Protein AF-A0A920W101-F1 (afdb_monomer_lite)

Radius of gyration: 18.31 Å; chains: 1; bounding box: 50×40×40 Å

pLDDT: mean 86.14, std 14.05, range [38.5, 98.25]

Structure (mmCIF, N/CA/C/O backbone):
data_AF-A0A920W101-F1
#
_entry.id   AF-A0A920W101-F1
#
loop_
_atom_site.group_PDB
_atom_site.id
_atom_site.type_symbol
_atom_site.label_atom_id
_atom_site.label_alt_id
_atom_site.label_comp_id
_atom_site.label_asym_id
_atom_site.label_entity_id
_atom_site.label_seq_id
_atom_site.pdbx_PDB_ins_code
_atom_site.Cartn_x
_atom_site.Cartn_y
_atom_site.Cartn_z
_atom_site.occupancy
_atom_site.B_iso_or_equiv
_atom_site.auth_seq_id
_atom_site.auth_comp_id
_atom_site.auth_asym_id
_atom_site.auth_atom_id
_atom_site.pdbx_PDB_model_num
ATOM 1 N N . MET A 1 1 ? 13.831 -12.850 -4.601 1.00 59.19 1 MET A N 1
ATOM 2 C CA . MET A 1 1 ? 14.157 -12.669 -3.168 1.00 59.19 1 MET A CA 1
ATOM 3 C C . MET A 1 1 ? 13.345 -11.534 -2.542 1.00 59.19 1 MET A C 1
ATOM 5 O O . MET A 1 1 ? 12.603 -11.814 -1.616 1.00 59.19 1 MET A O 1
ATOM 9 N N . VAL A 1 2 ? 13.391 -10.303 -3.077 1.00 63.56 2 VAL A N 1
ATOM 10 C CA . VAL A 1 2 ? 12.672 -9.132 -2.513 1.00 63.56 2 VAL A CA 1
ATOM 11 C C . VAL A 1 2 ? 11.150 -9.328 -2.404 1.00 63.56 2 VAL A C 1
ATOM 13 O O . VAL A 1 2 ? 10.581 -9.025 -1.362 1.00 63.56 2 VAL A O 1
ATOM 16 N N . GLU A 1 3 ? 10.495 -9.911 -3.418 1.00 68.25 3 GLU A N 1
ATOM 17 C CA . GLU A 1 3 ? 9.048 -10.215 -3.374 1.00 68.25 3 GLU A CA 1
ATOM 18 C C . GLU A 1 3 ? 8.681 -11.154 -2.212 1.00 68.25 3 GLU A C 1
ATOM 20 O O . GLU A 1 3 ? 7.729 -10.885 -1.485 1.00 68.25 3 GLU A O 1
ATOM 25 N N . MET A 1 4 ? 9.477 -12.205 -1.980 1.00 69.94 4 MET A N 1
ATOM 26 C CA . MET A 1 4 ? 9.243 -13.160 -0.888 1.00 69.94 4 MET A CA 1
ATOM 27 C C . MET A 1 4 ? 9.451 -12.528 0.495 1.00 69.94 4 MET A C 1
ATOM 29 O O . MET A 1 4 ? 8.748 -12.874 1.438 1.00 69.94 4 MET A O 1
ATOM 33 N N . VAL A 1 5 ? 10.378 -11.575 0.626 1.00 76.75 5 VAL A N 1
ATOM 34 C CA . VAL A 1 5 ? 10.612 -10.872 1.897 1.00 76.75 5 VAL A CA 1
ATOM 35 C C . VAL A 1 5 ? 9.489 -9.874 2.182 1.00 76.75 5 VAL A C 1
ATOM 37 O O . VAL A 1 5 ? 8.912 -9.909 3.267 1.00 76.75 5 VAL A O 1
ATOM 40 N N . LEU A 1 6 ? 9.145 -9.020 1.211 1.00 71.56 6 LEU A N 1
ATOM 41 C CA . LEU A 1 6 ? 8.137 -7.973 1.394 1.00 71.56 6 LEU A CA 1
ATOM 42 C C . LEU A 1 6 ? 6.719 -8.543 1.481 1.00 71.56 6 LEU A C 1
ATOM 44 O O . LEU A 1 6 ? 6.007 -8.238 2.430 1.00 71.56 6 LEU A O 1
ATOM 48 N N . GLY A 1 7 ? 6.312 -9.370 0.515 1.00 68.81 7 GLY A N 1
ATOM 49 C CA . GLY A 1 7 ? 4.962 -9.942 0.463 1.00 68.81 7 GLY A CA 1
ATOM 50 C C . GLY A 1 7 ? 4.772 -11.172 1.352 1.00 68.81 7 GLY A C 1
ATOM 51 O O . GLY A 1 7 ? 3.662 -11.428 1.810 1.00 68.81 7 GLY A O 1
ATOM 52 N N . GLY A 1 8 ? 5.842 -11.929 1.607 1.00 76.81 8 GLY A N 1
ATOM 53 C CA . GLY A 1 8 ? 5.777 -13.181 2.364 1.00 76.81 8 GLY A CA 1
ATOM 54 C C . GLY A 1 8 ? 6.082 -13.021 3.850 1.00 76.81 8 GLY A C 1
ATOM 55 O O . GLY A 1 8 ? 5.290 -13.454 4.675 1.00 76.81 8 GLY A O 1
ATOM 56 N N . LYS A 1 9 ? 7.212 -12.405 4.212 1.00 85.75 9 LYS A N 1
ATOM 57 C CA . LYS A 1 9 ? 7.632 -12.313 5.619 1.00 85.75 9 LYS A CA 1
ATOM 58 C C . LYS A 1 9 ? 7.090 -11.059 6.303 1.00 85.75 9 LYS A C 1
ATOM 60 O O . LYS A 1 9 ? 6.236 -11.158 7.176 1.00 85.75 9 LYS A O 1
ATOM 65 N N . ILE A 1 10 ? 7.528 -9.880 5.861 1.00 89.81 10 ILE A N 1
ATOM 66 C CA . ILE A 1 10 ? 7.238 -8.605 6.540 1.00 89.81 10 ILE A CA 1
ATOM 67 C C . ILE A 1 10 ? 5.736 -8.302 6.528 1.00 89.81 10 ILE A C 1
ATOM 69 O O . ILE A 1 10 ? 5.160 -7.975 7.563 1.00 89.81 10 ILE A O 1
ATOM 73 N N . ASN A 1 11 ? 5.074 -8.459 5.376 1.00 93.25 11 ASN A N 1
ATOM 74 C CA . ASN A 1 11 ? 3.629 -8.252 5.276 1.00 93.25 11 ASN A CA 1
ATOM 75 C C . ASN A 1 11 ? 2.848 -9.150 6.247 1.00 93.25 11 ASN A C 1
ATOM 77 O O . ASN A 1 11 ? 1.915 -8.683 6.896 1.00 93.25 11 ASN A O 1
ATOM 81 N N . LYS A 1 12 ? 3.247 -10.418 6.387 1.00 93.19 12 LYS A N 1
ATOM 82 C CA . LYS A 1 12 ? 2.553 -11.371 7.258 1.00 93.19 12 LYS A CA 1
ATOM 83 C C . LYS A 1 12 ? 2.865 -11.151 8.735 1.00 93.19 12 LYS A C 1
ATOM 85 O O . LYS A 1 12 ? 1.961 -11.305 9.548 1.00 93.19 12 LYS A O 1
ATOM 90 N N . GLU A 1 13 ? 4.075 -10.720 9.082 1.00 95.38 13 GLU A N 1
ATOM 91 C CA . GLU A 1 13 ? 4.417 -10.307 10.449 1.00 95.38 13 GLU A CA 1
ATOM 92 C C . GLU A 1 13 ? 3.553 -9.121 10.906 1.00 95.38 13 GLU A C 1
ATOM 94 O O . GLU A 1 13 ? 2.938 -9.188 11.970 1.00 95.38 13 GLU A O 1
ATOM 99 N N . ILE A 1 14 ? 3.418 -8.077 10.078 1.00 95.25 14 ILE A N 1
ATOM 100 C CA . ILE A 1 14 ? 2.570 -6.912 10.389 1.00 95.25 14 ILE A CA 1
ATOM 101 C C . ILE A 1 14 ? 1.102 -7.327 10.546 1.00 95.25 14 ILE A C 1
ATOM 103 O O . ILE A 1 14 ? 0.457 -6.960 11.526 1.00 95.25 14 ILE A O 1
ATOM 107 N N . VAL A 1 15 ? 0.576 -8.126 9.613 1.00 97.19 15 VAL A N 1
ATOM 108 C CA . VAL A 1 15 ? -0.804 -8.638 9.680 1.00 97.19 15 VAL A CA 1
ATOM 109 C C . VAL A 1 15 ? -1.026 -9.458 10.950 1.00 97.19 15 VAL A C 1
ATOM 111 O O . VAL A 1 15 ? -2.018 -9.261 11.647 1.00 97.19 15 VAL A O 1
ATOM 114 N N . SER A 1 16 ? -0.081 -10.337 11.292 1.00 97.19 16 SER A N 1
ATOM 115 C CA . SER A 1 16 ? -0.155 -11.138 12.512 1.00 97.19 16 SER A CA 1
ATOM 116 C C . SER A 1 16 ? -0.162 -10.271 13.770 1.00 97.19 16 SER A C 1
ATOM 118 O O . SER A 1 16 ? -0.876 -10.602 14.715 1.00 97.19 16 SER A O 1
ATOM 120 N N . LEU A 1 17 ? 0.612 -9.181 13.805 1.00 97.75 17 LEU A N 1
ATOM 121 C CA . LEU A 1 17 ? 0.617 -8.247 14.931 1.00 97.75 17 LEU A CA 1
ATOM 122 C C . LEU A 1 17 ? -0.729 -7.533 15.069 1.00 97.75 17 LEU A C 1
ATOM 124 O O . LEU A 1 17 ? -1.279 -7.508 16.166 1.00 97.75 17 LEU A O 1
ATOM 128 N N . ILE A 1 18 ? -1.296 -7.021 13.972 1.00 97.31 18 ILE A N 1
ATOM 129 C CA . ILE A 1 18 ? -2.617 -6.371 13.997 1.00 97.31 18 ILE A CA 1
ATOM 130 C C . ILE A 1 18 ? -3.681 -7.342 14.529 1.00 97.31 18 ILE A C 1
ATOM 132 O O . ILE A 1 18 ? -4.437 -6.995 15.437 1.00 97.31 18 ILE A O 1
ATOM 136 N N . ASN A 1 19 ? -3.684 -8.579 14.029 1.00 97.56 19 ASN A N 1
ATOM 137 C CA . ASN A 1 19 ? -4.657 -9.596 14.432 1.00 97.56 19 ASN A CA 1
ATOM 138 C C . ASN A 1 19 ? -4.493 -10.008 15.897 1.00 97.56 19 ASN A C 1
ATOM 140 O O . ASN A 1 19 ? -5.477 -10.176 16.613 1.00 97.56 19 ASN A O 1
ATOM 144 N N . ARG A 1 20 ? -3.250 -10.104 16.385 1.00 97.94 20 ARG A N 1
ATOM 145 C CA . ARG A 1 20 ? -2.963 -10.389 17.799 1.00 97.94 20 ARG A CA 1
ATOM 146 C C . ARG A 1 20 ? -3.523 -9.318 18.741 1.00 97.94 20 ARG A C 1
ATOM 148 O O . ARG A 1 20 ? -3.838 -9.629 19.885 1.00 97.94 20 ARG A O 1
ATOM 155 N N . HIS A 1 21 ? -3.655 -8.081 18.269 1.00 97.56 21 HIS A N 1
ATOM 156 C CA . HIS A 1 21 ? -4.227 -6.967 19.025 1.00 97.56 21 HIS A CA 1
ATOM 157 C C . HIS A 1 21 ? -5.727 -6.745 18.746 1.00 97.56 21 HIS A C 1
ATOM 159 O O . HIS A 1 21 ? -6.256 -5.690 19.084 1.00 97.56 21 HIS A O 1
ATOM 165 N N . GLY A 1 22 ? -6.421 -7.735 18.170 1.00 96.31 22 GLY A N 1
ATOM 166 C CA . GLY A 1 22 ? -7.876 -7.717 17.978 1.00 96.31 22 GLY A CA 1
ATOM 167 C C . GLY A 1 22 ? -8.352 -7.059 16.682 1.00 96.31 22 GLY A C 1
ATOM 168 O O . GLY A 1 22 ? -9.555 -6.903 16.495 1.00 96.31 22 GLY A O 1
ATOM 169 N N . GLY A 1 23 ? -7.439 -6.674 15.786 1.00 96.44 23 GLY A N 1
ATOM 170 C CA . GLY A 1 23 ? -7.801 -6.226 14.443 1.00 96.44 23 GLY A CA 1
ATOM 171 C C . GLY A 1 23 ? -8.166 -7.388 13.514 1.00 96.44 23 GLY A C 1
ATOM 172 O O . GLY A 1 23 ? -7.861 -8.546 13.791 1.00 96.44 23 GLY A O 1
ATOM 173 N N . ASN A 1 24 ? -8.785 -7.064 12.379 1.00 96.75 24 ASN A N 1
ATOM 174 C CA . ASN A 1 24 ? -9.120 -8.029 11.333 1.00 96.75 24 ASN A CA 1
ATOM 175 C C . ASN A 1 24 ? -8.337 -7.720 10.049 1.00 96.75 24 ASN A C 1
ATOM 177 O O . ASN A 1 24 ? -8.868 -7.183 9.084 1.00 96.75 24 ASN A O 1
ATOM 181 N N . ALA A 1 25 ? -7.031 -7.967 10.051 1.00 97.75 25 ALA A N 1
ATOM 182 C CA . ALA A 1 25 ? -6.137 -7.641 8.948 1.00 97.75 25 ALA A CA 1
ATOM 183 C C . ALA A 1 25 ? -5.941 -8.790 7.954 1.00 97.75 25 ALA A C 1
ATOM 185 O O . ALA A 1 25 ? -5.791 -9.958 8.323 1.00 97.75 25 ALA A O 1
ATOM 186 N N . VAL A 1 26 ? -5.834 -8.420 6.675 1.00 97.19 26 VAL A N 1
ATOM 187 C CA . VAL A 1 26 ? -5.507 -9.325 5.566 1.00 97.19 26 VAL A CA 1
ATOM 188 C C . VAL A 1 26 ? -4.308 -8.782 4.804 1.00 97.19 26 VAL A C 1
ATOM 190 O O . VAL A 1 26 ? -4.273 -7.622 4.403 1.00 97.19 26 VAL A O 1
ATOM 193 N N . GLY A 1 27 ? -3.316 -9.644 4.587 1.00 96.25 27 GLY A N 1
ATOM 194 C CA . GLY A 1 27 ? -2.107 -9.302 3.845 1.00 96.25 27 GLY A CA 1
ATOM 195 C C . GLY A 1 27 ? -2.231 -9.594 2.357 1.00 96.25 27 GLY A C 1
ATOM 196 O O . GLY A 1 27 ? -2.327 -10.768 1.993 1.00 96.25 27 GLY A O 1
ATOM 197 N N . ILE A 1 28 ? -2.158 -8.557 1.527 1.00 96.44 28 ILE A N 1
ATOM 198 C CA . ILE A 1 28 ? -2.168 -8.627 0.062 1.00 96.44 28 ILE A CA 1
ATOM 199 C C . ILE A 1 28 ? -0.948 -7.920 -0.541 1.00 96.44 28 ILE A C 1
ATOM 201 O O . ILE A 1 28 ? -0.216 -7.176 0.112 1.00 96.44 28 ILE A O 1
ATOM 205 N N . THR A 1 29 ? -0.737 -8.135 -1.827 1.00 95.69 29 THR A N 1
ATOM 206 C CA . THR A 1 29 ? 0.215 -7.421 -2.675 1.00 95.69 29 THR A CA 1
ATOM 207 C C . THR A 1 29 ? -0.547 -6.616 -3.725 1.00 95.69 29 THR A C 1
ATOM 209 O O . THR A 1 29 ? -1.735 -6.833 -3.957 1.00 95.69 29 THR A O 1
ATOM 212 N N . GLY A 1 30 ? 0.128 -5.719 -4.440 1.00 94.81 30 GLY A N 1
ATOM 213 C CA . GLY A 1 30 ? -0.497 -5.046 -5.580 1.00 94.81 30 GLY A CA 1
ATOM 214 C C . GLY A 1 30 ? -0.791 -5.959 -6.780 1.00 94.81 30 GLY A C 1
ATOM 215 O O . GLY A 1 30 ? -1.438 -5.515 -7.722 1.00 94.81 30 GLY A O 1
ATOM 216 N N . LYS A 1 31 ? -0.364 -7.229 -6.779 1.00 94.19 31 LYS A N 1
ATOM 217 C CA . LYS A 1 31 ? -0.753 -8.200 -7.818 1.00 94.19 31 LYS A CA 1
ATOM 218 C C . LYS A 1 31 ? -2.157 -8.762 -7.588 1.00 94.19 31 LYS A C 1
ATOM 220 O O . LYS A 1 31 ? -2.812 -9.163 -8.548 1.00 94.19 31 LYS A O 1
ATOM 225 N N . ASP A 1 32 ? -2.612 -8.793 -6.340 1.00 95.19 32 ASP A N 1
ATOM 226 C CA . ASP A 1 32 ? -3.884 -9.403 -5.967 1.00 95.19 32 ASP A CA 1
ATOM 227 C C . ASP A 1 32 ? -5.052 -8.548 -6.476 1.00 95.19 32 ASP A C 1
ATOM 229 O O . ASP A 1 32 ? -5.115 -7.341 -6.238 1.00 95.19 32 ASP A O 1
ATOM 233 N N . GLY A 1 33 ? -5.952 -9.159 -7.253 1.00 94.81 33 GLY A N 1
ATOM 234 C CA . GLY A 1 33 ? -7.066 -8.453 -7.898 1.00 94.81 33 GLY A CA 1
ATOM 235 C C . GLY A 1 33 ? -6.647 -7.378 -8.913 1.00 94.81 33 GLY A C 1
ATOM 236 O O . GLY A 1 33 ? -7.434 -6.471 -9.191 1.00 94.81 33 GLY A O 1
ATOM 237 N N . ASP A 1 34 ? -5.416 -7.450 -9.437 1.00 96.06 34 ASP A N 1
ATOM 238 C CA . ASP A 1 34 ? -4.807 -6.419 -10.290 1.00 96.06 34 ASP A CA 1
ATOM 239 C C . ASP A 1 34 ? -4.833 -5.018 -9.641 1.00 96.06 34 ASP A C 1
ATOM 241 O O . ASP A 1 34 ? -5.017 -4.002 -10.320 1.00 96.06 34 ASP A O 1
ATOM 245 N N . LEU A 1 35 ? -4.655 -4.963 -8.312 1.00 98.00 35 LEU A N 1
ATOM 246 C CA . LEU A 1 35 ? -4.683 -3.729 -7.523 1.00 98.00 35 LEU A CA 1
ATOM 247 C C . LEU A 1 35 ? -3.701 -2.674 -8.051 1.00 98.00 35 LEU A C 1
ATOM 249 O O . LEU A 1 35 ? -4.051 -1.498 -8.119 1.00 98.00 35 LEU A O 1
ATOM 253 N N . ILE A 1 36 ? -2.491 -3.074 -8.448 1.00 98.00 36 ILE A N 1
ATOM 254 C CA . ILE A 1 36 ? -1.435 -2.197 -8.961 1.00 98.00 36 ILE A CA 1
ATOM 255 C C . ILE A 1 36 ? -0.869 -2.776 -10.257 1.00 98.00 36 ILE A C 1
ATOM 257 O O . ILE A 1 36 ? -0.102 -3.739 -10.250 1.00 98.00 36 ILE A O 1
ATOM 261 N N . MET A 1 37 ? -1.159 -2.112 -11.373 1.00 97.62 37 MET A N 1
ATOM 262 C CA . MET A 1 37 ? -0.509 -2.378 -12.655 1.00 97.62 37 MET A CA 1
ATOM 263 C C . MET A 1 37 ? 0.701 -1.466 -12.809 1.00 97.62 37 MET A C 1
ATOM 265 O O . MET A 1 37 ? 0.611 -0.252 -12.596 1.00 97.62 37 MET A O 1
ATOM 269 N N . ALA A 1 38 ? 1.825 -2.013 -13.250 1.00 95.94 38 ALA A N 1
ATOM 270 C CA . ALA A 1 38 ? 3.074 -1.284 -13.394 1.00 95.94 38 ALA A CA 1
ATOM 271 C C . ALA A 1 38 ? 3.781 -1.602 -14.713 1.00 95.94 38 ALA A C 1
ATOM 273 O O . ALA A 1 38 ? 3.555 -2.627 -15.353 1.00 95.94 38 ALA A O 1
ATOM 274 N N . LYS A 1 39 ? 4.675 -0.705 -15.115 1.00 93.50 39 LYS A N 1
ATOM 275 C CA . LYS A 1 39 ? 5.604 -0.911 -16.228 1.00 93.50 39 LYS A CA 1
ATOM 276 C C . LYS A 1 39 ? 7.023 -0.693 -15.736 1.00 93.50 39 LYS A C 1
ATOM 278 O O . LYS A 1 39 ? 7.239 0.063 -14.791 1.00 93.50 39 LYS A O 1
ATOM 283 N N . ARG A 1 40 ? 8.004 -1.305 -16.396 1.00 88.06 40 ARG A N 1
ATOM 284 C CA . ARG A 1 40 ? 9.395 -0.909 -16.169 1.00 88.06 40 ARG A CA 1
ATOM 285 C C . ARG A 1 40 ? 9.587 0.527 -16.670 1.00 88.06 40 ARG A C 1
ATOM 287 O O . ARG A 1 40 ? 9.081 0.846 -17.754 1.00 88.06 40 ARG A O 1
ATOM 294 N N . PRO A 1 41 ? 10.289 1.391 -15.922 1.00 77.38 41 PRO A N 1
ATOM 295 C CA . PRO A 1 41 ? 10.632 2.714 -16.414 1.00 77.38 41 PRO A CA 1
ATOM 296 C C . PRO A 1 41 ? 11.447 2.578 -17.704 1.00 77.38 41 PRO A C 1
ATOM 298 O O . PRO A 1 41 ? 12.221 1.630 -17.880 1.00 77.38 41 PRO A O 1
ATOM 301 N N . LYS A 1 42 ? 11.266 3.519 -18.637 1.00 69.31 42 LYS A N 1
ATOM 302 C CA . LYS A 1 42 ? 12.130 3.584 -19.821 1.00 69.31 42 LYS A CA 1
ATOM 303 C C . LYS A 1 42 ? 13.568 3.760 -19.331 1.00 69.31 42 LYS A C 1
ATOM 305 O O . LYS A 1 42 ? 13.799 4.587 -18.453 1.00 69.31 42 LYS A O 1
ATOM 310 N N . LYS A 1 43 ? 14.512 2.993 -19.892 1.00 63.62 43 LYS A N 1
ATOM 311 C CA . LYS A 1 43 ? 15.947 3.115 -19.593 1.00 63.62 43 LYS A CA 1
ATOM 312 C C . LYS A 1 43 ? 16.346 4.589 -19.679 1.00 63.62 43 LYS A C 1
ATOM 314 O O . LYS A 1 43 ? 16.335 5.171 -20.764 1.00 63.62 43 LYS A O 1
ATOM 319 N N . GLY A 1 44 ? 16.629 5.196 -18.531 1.00 56.81 44 GLY A N 1
ATOM 320 C CA . GLY A 1 44 ? 17.136 6.557 -18.476 1.00 56.81 44 GLY A CA 1
ATOM 321 C C . GLY A 1 44 ? 18.569 6.566 -18.990 1.00 56.81 44 GLY A C 1
ATOM 322 O O . GLY A 1 44 ? 19.352 5.685 -18.639 1.00 56.81 44 GLY A O 1
ATOM 323 N N . LYS A 1 45 ? 18.913 7.553 -19.817 1.00 53.81 45 LYS A N 1
ATOM 324 C CA . LYS A 1 45 ? 20.311 7.922 -20.043 1.00 53.81 45 LYS A CA 1
ATOM 325 C C . LYS A 1 45 ? 20.662 8.923 -18.950 1.00 53.81 45 LYS A C 1
ATOM 327 O O . LYS A 1 45 ? 20.138 10.034 -18.971 1.00 53.81 45 LYS A O 1
ATOM 332 N N . LYS A 1 46 ? 21.492 8.539 -17.986 1.00 54.47 46 LYS A N 1
ATOM 333 C CA . LYS A 1 46 ? 22.137 9.508 -17.088 1.00 54.47 46 LYS A CA 1
ATOM 334 C C . LYS A 1 46 ? 23.564 9.693 -17.584 1.00 54.47 46 LYS A C 1
ATOM 336 O O . LYS A 1 46 ? 24.213 8.716 -17.951 1.00 54.47 46 LYS A O 1
ATOM 341 N N . GLN A 1 47 ? 24.026 10.939 -17.655 1.00 51.12 47 GLN A N 1
ATOM 342 C CA . GLN A 1 47 ? 25.450 11.197 -17.839 1.00 51.12 47 GLN A CA 1
ATOM 343 C C . GLN A 1 47 ? 26.163 10.702 -16.587 1.00 51.12 47 GLN A C 1
ATOM 345 O O . GLN A 1 47 ? 25.827 11.117 -15.476 1.00 51.12 47 GLN A O 1
ATOM 350 N N . SER A 1 48 ? 27.094 9.775 -16.775 1.00 54.28 48 SER A N 1
ATOM 351 C CA . SER A 1 48 ? 28.024 9.398 -15.721 1.00 54.28 48 SER A CA 1
ATOM 352 C C . SER A 1 48 ? 28.836 10.633 -15.336 1.00 54.28 48 SER A C 1
ATOM 354 O O . SER A 1 48 ? 29.411 11.287 -16.208 1.00 54.28 48 SER A O 1
ATOM 356 N N . ALA A 1 49 ? 28.856 10.960 -14.043 1.00 59.91 49 ALA A N 1
ATOM 357 C CA . ALA A 1 49 ? 29.626 12.087 -13.516 1.00 59.91 49 ALA A CA 1
ATOM 358 C C . ALA A 1 49 ? 31.141 11.902 -13.727 1.00 59.91 49 ALA A C 1
ATOM 360 O O . ALA A 1 49 ? 31.883 12.878 -13.719 1.00 59.91 49 ALA A O 1
ATOM 361 N N . GLU A 1 50 ? 31.583 10.661 -13.948 1.00 61.53 50 GLU A N 1
ATOM 362 C CA . GLU A 1 50 ? 32.987 10.304 -14.148 1.00 61.53 50 GLU A CA 1
ATOM 363 C C . GLU A 1 50 ? 33.385 10.288 -15.627 1.00 61.53 50 GLU A C 1
ATOM 365 O O . GLU A 1 50 ? 34.502 10.667 -15.969 1.00 61.53 50 GLU A O 1
ATOM 370 N N . THR A 1 51 ? 32.487 9.866 -16.527 1.00 66.62 51 THR A N 1
ATOM 371 C CA . THR A 1 51 ? 32.845 9.631 -17.939 1.00 66.62 51 THR A CA 1
ATOM 372 C C . THR A 1 51 ? 32.175 10.584 -18.928 1.00 66.62 51 THR A C 1
ATOM 374 O O . THR A 1 51 ? 32.493 10.539 -20.118 1.00 66.62 51 THR A O 1
ATOM 377 N N . ASN A 1 52 ? 31.242 11.439 -18.479 1.00 64.12 52 ASN A N 1
ATOM 378 C CA . ASN A 1 52 ? 30.408 12.312 -19.321 1.00 64.12 52 ASN A CA 1
ATOM 379 C C . ASN A 1 52 ? 29.684 11.578 -20.472 1.00 64.12 52 ASN A C 1
ATOM 381 O O . ASN A 1 52 ? 29.194 12.197 -21.421 1.00 64.12 52 ASN A O 1
ATOM 385 N N . ARG A 1 53 ? 29.576 10.245 -20.395 1.00 60.75 53 ARG A N 1
ATOM 386 C CA . ARG A 1 53 ? 28.8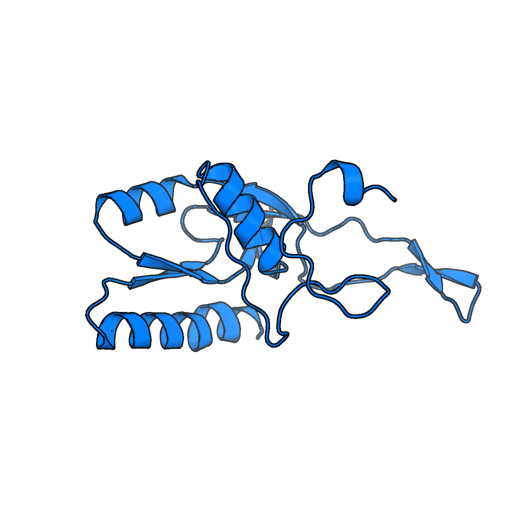88 9.407 -21.380 1.00 60.75 53 ARG A CA 1
ATOM 387 C C . ARG A 1 53 ? 27.509 8.994 -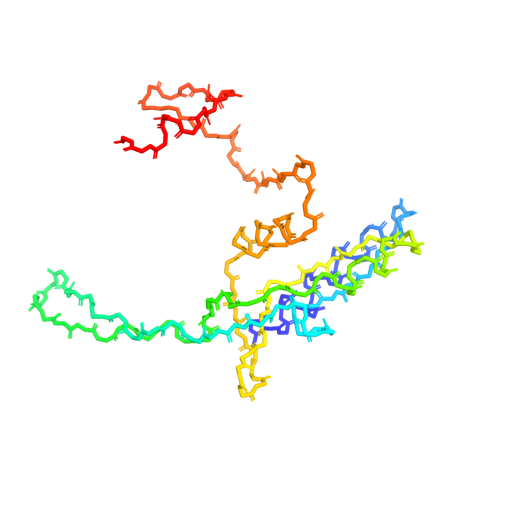20.866 1.00 60.75 53 ARG A C 1
ATOM 389 O O . ARG A 1 53 ? 27.321 8.841 -19.658 1.00 60.75 53 ARG A O 1
ATOM 396 N N . PRO A 1 54 ? 26.522 8.829 -21.766 1.00 58.34 54 PRO A N 1
ATOM 397 C CA . PRO A 1 54 ? 25.219 8.307 -21.392 1.00 58.34 54 PRO A CA 1
ATOM 398 C C . PRO A 1 54 ? 25.351 6.833 -20.999 1.00 58.34 54 PRO A C 1
ATOM 400 O O . PRO A 1 54 ? 25.537 5.973 -21.859 1.00 58.34 54 PRO A O 1
ATOM 403 N N . GLU A 1 55 ? 25.216 6.545 -19.709 1.00 60.50 55 GLU A N 1
ATOM 404 C CA . GLU A 1 55 ? 25.119 5.180 -19.202 1.00 60.50 55 GLU A CA 1
ATOM 405 C C . GLU A 1 55 ? 23.651 4.758 -19.103 1.00 60.50 55 GLU A C 1
ATOM 407 O O . GLU A 1 55 ? 22.765 5.534 -18.721 1.00 60.50 55 GLU A O 1
ATOM 412 N N . ILE A 1 56 ? 23.387 3.510 -19.495 1.00 63.34 56 ILE A N 1
ATOM 413 C CA . ILE A 1 56 ? 22.084 2.876 -19.315 1.00 63.34 56 ILE A CA 1
ATOM 414 C C . ILE A 1 56 ? 21.996 2.443 -17.856 1.00 63.34 56 ILE A C 1
ATOM 416 O O . ILE A 1 56 ? 22.655 1.488 -17.457 1.00 63.34 56 ILE A O 1
ATOM 420 N N . ILE A 1 57 ? 21.144 3.106 -17.078 1.00 61.03 57 ILE A N 1
ATOM 421 C CA . ILE A 1 57 ? 20.843 2.657 -15.717 1.00 61.03 57 ILE A CA 1
ATOM 422 C C . ILE A 1 57 ? 19.778 1.563 -15.799 1.00 61.03 57 ILE A C 1
ATOM 424 O O . ILE A 1 57 ? 18.620 1.834 -16.133 1.00 61.03 57 ILE A O 1
ATOM 428 N N . ASP A 1 58 ? 20.170 0.325 -15.498 1.00 62.53 58 ASP A N 1
ATOM 429 C CA . ASP A 1 58 ? 19.232 -0.768 -15.252 1.00 62.53 58 ASP A CA 1
ATOM 430 C C . ASP A 1 58 ? 18.883 -0.807 -13.761 1.00 62.53 58 ASP A C 1
ATOM 432 O O . ASP A 1 58 ? 19.693 -1.183 -12.919 1.00 62.53 58 ASP A O 1
ATOM 436 N N . LEU A 1 59 ? 17.663 -0.386 -13.430 1.00 63.69 59 LEU A N 1
ATOM 437 C CA . LEU A 1 59 ? 17.148 -0.404 -12.059 1.00 63.69 59 LEU A CA 1
ATOM 438 C C . LEU A 1 59 ? 16.641 -1.798 -11.640 1.00 63.69 59 LEU A C 1
ATOM 440 O O . LEU A 1 59 ? 16.087 -1.951 -10.554 1.00 63.69 59 LEU A O 1
ATOM 444 N N . GLY A 1 60 ? 16.782 -2.822 -12.488 1.00 73.50 60 GLY A N 1
ATOM 445 C CA . GLY A 1 60 ? 16.315 -4.175 -12.207 1.00 73.50 60 GLY A CA 1
ATOM 446 C C . GLY A 1 60 ? 14.785 -4.289 -12.228 1.00 73.50 60 GLY A C 1
ATOM 447 O O . GLY A 1 60 ? 14.111 -3.784 -13.128 1.00 73.50 60 GLY A O 1
ATOM 448 N N . LEU A 1 61 ? 14.210 -4.993 -11.246 1.00 77.12 61 LEU A N 1
ATOM 449 C CA . LEU A 1 61 ? 12.759 -5.214 -11.114 1.00 77.12 61 LEU A CA 1
ATOM 450 C C . LEU A 1 61 ? 12.045 -4.039 -10.429 1.00 77.12 61 LEU A C 1
ATOM 452 O O . LEU A 1 61 ? 11.236 -4.253 -9.531 1.00 77.12 61 LEU A O 1
ATOM 456 N N . VAL A 1 62 ? 12.339 -2.805 -10.836 1.00 84.94 62 VAL A N 1
ATOM 457 C CA . VAL A 1 62 ? 11.657 -1.599 -10.342 1.00 84.94 62 VAL A CA 1
ATOM 458 C C . VAL A 1 62 ? 10.574 -1.171 -11.332 1.00 84.94 62 VAL A C 1
ATOM 460 O O . VAL A 1 62 ? 10.790 -1.179 -12.545 1.00 84.94 62 VAL A O 1
ATOM 463 N N . GLY A 1 63 ? 9.392 -0.830 -10.819 1.00 88.81 63 GLY A N 1
ATOM 464 C CA . GLY A 1 63 ? 8.223 -0.459 -11.613 1.00 88.81 63 GLY A CA 1
ATOM 465 C C . GLY A 1 63 ? 7.727 0.962 -11.366 1.00 88.81 63 GLY A C 1
ATOM 466 O O . GLY A 1 63 ? 7.865 1.517 -10.280 1.00 88.81 63 GLY A O 1
ATOM 467 N N . GLU A 1 64 ? 7.086 1.523 -12.386 1.00 92.75 64 GLU A N 1
ATOM 468 C CA . GLU A 1 64 ? 6.284 2.743 -12.322 1.00 92.75 64 GLU A CA 1
ATOM 469 C C . GLU A 1 64 ? 4.800 2.361 -12.404 1.00 92.75 64 GLU A C 1
ATOM 471 O O . GLU A 1 64 ? 4.397 1.618 -13.307 1.00 92.75 64 GLU A O 1
ATOM 476 N N . ILE A 1 65 ? 3.984 2.860 -11.471 1.00 95.31 65 ILE A N 1
ATOM 477 C CA . ILE A 1 65 ? 2.541 2.588 -11.435 1.00 95.31 65 ILE A CA 1
ATOM 478 C C . ILE A 1 65 ? 1.881 3.188 -12.678 1.00 95.31 65 ILE A C 1
ATOM 480 O O . ILE A 1 65 ? 1.979 4.384 -12.938 1.00 95.31 65 ILE A O 1
ATOM 484 N N . THR A 1 66 ? 1.155 2.354 -13.414 1.00 95.88 66 THR A N 1
ATOM 485 C CA . THR A 1 66 ? 0.359 2.757 -14.583 1.00 95.88 66 THR A CA 1
ATOM 486 C C . THR A 1 66 ? -1.124 2.872 -14.260 1.00 95.88 66 THR A C 1
ATOM 488 O O . THR A 1 66 ? -1.796 3.754 -14.787 1.00 95.88 66 THR A O 1
ATOM 491 N N . LYS A 1 67 ? -1.638 2.007 -13.378 1.00 97.25 67 LYS A N 1
ATOM 492 C CA . LYS A 1 67 ? -3.043 1.988 -12.969 1.00 97.25 67 LYS A CA 1
ATOM 493 C C . LYS A 1 67 ? -3.172 1.412 -11.562 1.00 97.25 67 LYS A C 1
ATOM 495 O O . LYS A 1 67 ? -2.439 0.490 -11.210 1.00 97.25 67 LYS A O 1
ATOM 500 N N . VAL A 1 68 ? -4.127 1.941 -10.798 1.00 98.25 68 VAL A N 1
ATOM 501 C CA . VAL A 1 68 ? -4.576 1.372 -9.521 1.00 98.25 68 VAL A CA 1
ATOM 502 C C . VAL A 1 68 ? -6.049 0.993 -9.639 1.00 98.25 68 VAL A C 1
ATOM 504 O O . VAL A 1 68 ? -6.848 1.792 -10.127 1.00 98.25 68 VAL A O 1
ATOM 507 N N . ASN A 1 69 ? -6.396 -0.223 -9.221 1.00 97.88 69 ASN A N 1
ATOM 508 C CA . ASN A 1 69 ? -7.765 -0.728 -9.161 1.00 97.88 69 ASN A CA 1
ATOM 509 C C . ASN A 1 69 ? -8.171 -0.956 -7.693 1.00 97.88 69 ASN A C 1
ATOM 511 O O . ASN A 1 69 ? -7.826 -1.993 -7.128 1.00 97.88 69 ASN A O 1
ATOM 515 N N . PRO A 1 70 ? -8.908 -0.028 -7.060 1.00 97.38 70 PRO A N 1
ATOM 516 C CA . PRO A 1 70 ? -9.203 -0.107 -5.632 1.00 97.38 70 PRO A CA 1
ATOM 517 C C . PRO A 1 70 ? -10.279 -1.140 -5.270 1.00 97.38 70 PRO A C 1
ATOM 519 O O . PRO A 1 70 ? -10.523 -1.345 -4.087 1.00 97.38 70 PRO A O 1
ATOM 522 N N . ARG A 1 71 ? -10.904 -1.823 -6.240 1.00 97.94 71 ARG A N 1
ATOM 523 C CA . ARG A 1 71 ? -12.066 -2.702 -6.010 1.00 97.94 71 ARG A CA 1
ATOM 524 C C . ARG A 1 71 ? -11.850 -3.745 -4.908 1.00 97.94 71 ARG A C 1
ATOM 526 O O . ARG A 1 71 ? -12.764 -4.017 -4.132 1.00 97.94 71 ARG A O 1
ATOM 533 N N . ILE A 1 72 ? -10.661 -4.349 -4.844 1.00 97.56 72 ILE A N 1
ATOM 534 C CA . ILE A 1 72 ? -10.339 -5.318 -3.786 1.00 97.56 72 ILE A CA 1
ATOM 535 C C . ILE A 1 72 ? -10.306 -4.649 -2.406 1.00 97.56 72 ILE A C 1
ATOM 537 O O . ILE A 1 72 ? -10.823 -5.214 -1.450 1.00 97.56 72 ILE A O 1
ATOM 541 N N . LEU A 1 73 ? -9.785 -3.423 -2.313 1.00 97.94 73 LEU A N 1
ATOM 542 C CA . LEU A 1 73 ? -9.739 -2.655 -1.069 1.00 97.94 73 LEU A CA 1
ATOM 543 C C . LEU A 1 73 ? -11.139 -2.237 -0.627 1.00 97.94 73 LEU A C 1
ATOM 545 O O . LEU A 1 73 ? -11.482 -2.436 0.527 1.00 97.94 73 LEU A O 1
ATOM 549 N N . GLU A 1 74 ? -11.972 -1.755 -1.549 1.00 97.19 74 GLU A N 1
ATOM 550 C CA . GLU A 1 74 ? -13.376 -1.417 -1.269 1.00 97.19 74 GLU A CA 1
ATOM 551 C C . GLU A 1 74 ? -14.177 -2.633 -0.786 1.00 97.19 74 GLU A C 1
ATOM 553 O O . GLU A 1 74 ? -15.098 -2.509 0.015 1.00 97.19 74 GLU A O 1
ATOM 558 N N . THR A 1 75 ? -13.846 -3.825 -1.287 1.00 97.12 75 THR A N 1
ATOM 559 C CA . THR A 1 75 ? -14.496 -5.069 -0.857 1.00 97.12 75 THR A CA 1
ATOM 560 C C . THR A 1 75 ? -14.057 -5.463 0.551 1.00 97.12 75 THR A C 1
ATOM 562 O O . THR A 1 75 ? -14.897 -5.863 1.353 1.00 97.12 75 THR A O 1
ATOM 565 N N . LEU A 1 76 ? -12.763 -5.346 0.855 1.00 96.94 76 LEU A N 1
ATOM 566 C CA . LEU A 1 76 ? -12.222 -5.621 2.188 1.00 96.94 76 LEU A CA 1
ATOM 567 C C . LEU A 1 76 ? -12.770 -4.632 3.226 1.00 96.94 76 LEU A C 1
ATOM 569 O O . LEU A 1 76 ? -13.240 -5.062 4.274 1.00 96.94 76 LEU A O 1
ATOM 573 N N . ASP A 1 77 ? -12.797 -3.344 2.891 1.00 94.56 77 ASP A N 1
ATOM 574 C CA . ASP A 1 77 ? -13.322 -2.268 3.738 1.00 94.56 77 ASP A CA 1
ATOM 575 C C . ASP A 1 77 ? -14.802 -2.483 4.096 1.00 94.56 77 ASP A C 1
ATOM 577 O O . ASP A 1 77 ? -15.177 -2.452 5.265 1.00 94.56 77 ASP A O 1
ATOM 581 N N . LYS A 1 78 ? -15.637 -2.850 3.111 1.00 96.69 78 LYS A N 1
ATOM 582 C CA . LYS A 1 78 ? -17.057 -3.197 3.332 1.00 96.69 78 LYS A CA 1
ATOM 583 C C . LYS A 1 78 ? -17.287 -4.365 4.292 1.00 96.69 78 LYS A C 1
ATOM 585 O O . LYS A 1 78 ? -18.398 -4.509 4.790 1.00 96.69 78 LYS A O 1
ATOM 590 N N . ASN A 1 79 ? -16.286 -5.217 4.488 1.00 96.25 79 ASN A N 1
ATOM 591 C CA . ASN A 1 79 ? -16.347 -6.371 5.383 1.00 96.25 79 ASN A CA 1
ATOM 592 C C . ASN A 1 79 ? -15.443 -6.177 6.612 1.00 96.25 79 ASN A C 1
ATOM 594 O O . ASN A 1 79 ? -15.023 -7.157 7.222 1.00 96.25 79 ASN A O 1
ATOM 598 N N . GLU A 1 80 ? -15.125 -4.922 6.950 1.00 95.62 80 GLU A N 1
ATOM 599 C CA . GLU A 1 80 ? -14.393 -4.541 8.163 1.00 95.62 80 GLU A CA 1
ATOM 600 C C . GLU A 1 80 ? -12.993 -5.172 8.262 1.00 95.62 80 GLU A C 1
ATOM 602 O O . GLU A 1 80 ? -12.468 -5.416 9.352 1.00 95.62 80 GLU A O 1
ATOM 607 N N . PHE A 1 81 ? -12.360 -5.437 7.113 1.00 97.81 81 PHE A N 1
ATOM 608 C CA . PHE A 1 81 ? -10.972 -5.883 7.062 1.00 97.81 81 PHE A CA 1
ATOM 609 C C . PHE A 1 81 ? -10.001 -4.705 6.944 1.00 97.81 81 PHE A C 1
ATOM 611 O O . PHE A 1 81 ? -10.227 -3.759 6.193 1.00 97.81 81 PHE A O 1
ATOM 618 N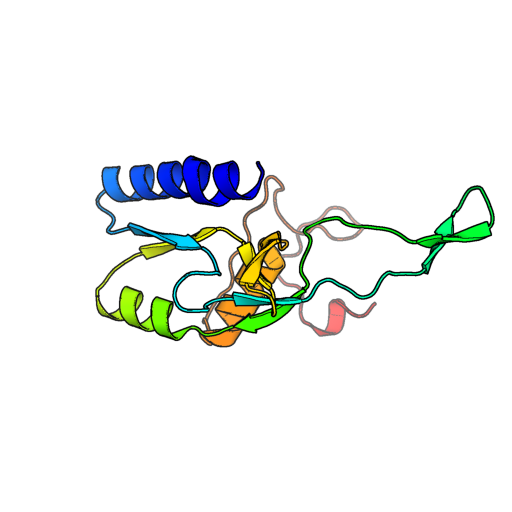 N . VAL A 1 82 ? -8.846 -4.825 7.599 1.00 97.12 82 VAL A N 1
ATOM 619 C CA . VAL A 1 82 ? -7.708 -3.905 7.476 1.00 97.12 82 VAL A CA 1
ATOM 620 C C . VAL A 1 82 ? -6.724 -4.441 6.419 1.00 97.12 82 VAL A C 1
ATOM 622 O O . VAL A 1 82 ? -6.016 -5.421 6.675 1.00 97.12 82 VAL A O 1
ATOM 625 N N . PRO A 1 83 ? -6.631 -3.841 5.218 1.00 96.94 83 PRO A N 1
ATOM 626 C CA . PRO A 1 83 ? -5.734 -4.329 4.175 1.00 96.94 83 PRO A CA 1
ATOM 627 C C . PRO A 1 83 ? -4.271 -3.945 4.452 1.00 96.94 83 PRO A C 1
ATOM 629 O O . PRO A 1 83 ? -3.897 -2.774 4.417 1.00 96.94 83 PRO A O 1
ATOM 632 N N . GLY A 1 84 ? -3.409 -4.943 4.654 1.00 96.69 84 GLY A N 1
ATOM 633 C CA . GLY A 1 84 ? -1.954 -4.784 4.679 1.00 96.69 84 GLY A CA 1
ATOM 634 C C . GLY A 1 84 ? -1.363 -5.020 3.292 1.00 96.69 84 GLY A C 1
ATOM 635 O O . GLY A 1 84 ? -1.367 -6.153 2.814 1.00 96.69 84 GLY A O 1
ATOM 636 N N . ILE A 1 85 ? -0.827 -3.983 2.644 1.00 96.62 85 ILE A N 1
ATOM 637 C CA . ILE A 1 85 ? -0.438 -4.031 1.223 1.00 96.62 85 ILE A CA 1
ATOM 638 C C . ILE A 1 85 ? 1.087 -3.999 1.072 1.00 96.62 85 ILE A C 1
ATOM 640 O O . ILE A 1 85 ? 1.731 -3.019 1.441 1.00 96.62 85 ILE A O 1
ATOM 644 N N . ALA A 1 86 ? 1.678 -5.039 0.482 1.00 95.88 86 ALA A N 1
ATOM 645 C CA . ALA A 1 86 ? 3.081 -5.010 0.066 1.00 95.88 86 ALA A CA 1
ATOM 646 C C . ALA A 1 86 ? 3.247 -4.224 -1.257 1.00 95.88 86 ALA A C 1
ATOM 648 O O . ALA A 1 86 ? 2.452 -4.429 -2.183 1.00 95.88 86 ALA A O 1
ATOM 649 N N . PRO A 1 87 ? 4.281 -3.367 -1.400 1.00 94.50 87 PRO A N 1
ATOM 650 C CA . PRO A 1 87 ? 4.417 -2.415 -2.509 1.00 94.50 87 PRO A CA 1
ATOM 651 C C . PRO A 1 87 ? 4.968 -3.064 -3.793 1.00 94.50 87 PRO A C 1
ATOM 653 O O . PRO A 1 87 ? 6.023 -2.709 -4.317 1.00 94.50 87 PRO A O 1
ATOM 656 N N . ILE A 1 88 ? 4.235 -4.049 -4.306 1.00 94.00 88 ILE A N 1
ATOM 657 C CA . ILE A 1 88 ? 4.595 -4.853 -5.477 1.00 94.00 88 ILE A CA 1
ATOM 658 C C . ILE A 1 88 ? 3.511 -4.680 -6.533 1.00 94.00 88 ILE A C 1
ATOM 660 O O . ILE A 1 88 ? 2.350 -4.948 -6.255 1.00 94.00 88 ILE A O 1
ATOM 664 N N . GLY A 1 89 ? 3.875 -4.264 -7.743 1.00 94.75 89 GLY A N 1
ATOM 665 C CA . GLY A 1 89 ? 2.958 -4.173 -8.879 1.00 94.75 89 GLY A CA 1
ATOM 666 C C . GLY A 1 89 ? 3.086 -5.337 -9.857 1.00 94.75 89 GLY A C 1
ATOM 667 O O . GLY A 1 89 ? 4.100 -6.039 -9.897 1.00 94.75 89 GLY A O 1
ATOM 668 N N . LYS A 1 90 ? 2.058 -5.503 -10.689 1.00 95.56 90 LYS A N 1
ATOM 669 C CA . LYS A 1 90 ? 2.010 -6.456 -11.799 1.00 95.56 90 LYS A CA 1
ATOM 670 C C . LYS A 1 90 ? 2.430 -5.784 -13.106 1.00 95.56 90 LYS A C 1
ATOM 672 O O . LYS A 1 90 ? 1.815 -4.812 -13.541 1.00 95.56 90 LYS A O 1
ATOM 677 N N . GLY A 1 91 ? 3.477 -6.308 -13.734 1.00 94.00 91 GLY A N 1
ATOM 678 C CA . GLY A 1 91 ? 3.906 -5.954 -15.083 1.00 94.00 91 GLY A CA 1
ATOM 679 C C . GLY A 1 91 ? 2.883 -6.362 -16.145 1.00 94.00 91 GLY A C 1
ATOM 680 O O . GLY A 1 91 ? 2.086 -7.272 -15.928 1.00 94.00 91 GLY A O 1
ATOM 681 N N . GLY A 1 92 ? 2.937 -5.744 -17.329 1.00 90.56 92 GLY A N 1
ATOM 682 C CA . GLY A 1 92 ? 2.098 -6.148 -18.472 1.00 90.56 92 GLY A CA 1
ATOM 683 C C . GLY A 1 92 ? 2.317 -7.600 -18.931 1.00 90.56 92 GLY A C 1
ATOM 684 O O . GLY A 1 92 ? 1.443 -8.190 -19.549 1.00 90.56 92 GLY A O 1
ATOM 685 N N . ASP A 1 93 ? 3.457 -8.190 -18.573 1.00 89.12 93 ASP A N 1
ATOM 686 C CA . ASP A 1 93 ? 3.817 -9.596 -18.782 1.00 89.12 93 ASP A CA 1
ATOM 687 C C . ASP A 1 93 ? 3.521 -10.492 -17.560 1.00 89.12 93 ASP A C 1
ATOM 689 O O . ASP A 1 93 ? 3.961 -11.637 -17.501 1.00 89.12 93 ASP A O 1
ATOM 693 N N . GLY A 1 94 ? 2.826 -9.963 -16.549 1.00 87.50 94 GLY A N 1
ATOM 694 C CA . GLY A 1 94 ? 2.506 -10.660 -15.303 1.00 87.50 94 GLY A CA 1
ATOM 695 C C . GLY A 1 94 ? 3.642 -10.718 -14.275 1.00 87.50 94 GLY A C 1
ATOM 696 O O . GLY A 1 94 ? 3.415 -11.196 -13.161 1.00 87.50 94 GLY A O 1
ATOM 697 N N . ARG A 1 95 ? 4.849 -10.217 -14.584 1.00 89.75 95 ARG A N 1
ATOM 698 C CA . ARG A 1 95 ? 5.978 -10.242 -13.638 1.00 89.75 95 ARG A CA 1
ATOM 699 C C . ARG A 1 95 ? 5.783 -9.249 -12.497 1.00 89.75 95 ARG A C 1
ATOM 701 O O . ARG A 1 95 ? 5.214 -8.177 -12.677 1.00 89.75 95 ARG A O 1
ATOM 708 N N . ALA A 1 96 ? 6.311 -9.584 -11.325 1.00 91.44 96 ALA A N 1
ATOM 709 C CA . ALA A 1 96 ? 6.329 -8.678 -10.186 1.00 91.44 96 ALA A CA 1
ATOM 710 C C . ALA A 1 96 ? 7.353 -7.550 -10.385 1.00 91.44 96 ALA A C 1
ATOM 712 O O . ALA A 1 96 ? 8.486 -7.790 -10.811 1.00 91.44 96 ALA A O 1
ATOM 713 N N . LEU A 1 97 ? 6.957 -6.327 -10.041 1.00 92.50 97 LEU A N 1
ATOM 714 C CA . LEU A 1 97 ? 7.820 -5.150 -10.016 1.00 92.50 97 LEU A CA 1
ATOM 715 C C . LEU A 1 97 ? 7.749 -4.499 -8.634 1.00 92.50 97 LEU A C 1
ATOM 717 O O . LEU A 1 97 ? 6.662 -4.231 -8.131 1.00 92.50 97 LEU A O 1
ATOM 721 N N . ASN A 1 98 ? 8.904 -4.233 -8.032 1.00 92.00 98 ASN A N 1
ATOM 722 C CA . ASN A 1 98 ? 9.015 -3.487 -6.786 1.00 92.00 98 ASN A CA 1
ATOM 723 C C . ASN A 1 98 ? 8.771 -1.999 -7.044 1.00 92.00 98 ASN A C 1
ATOM 725 O O . ASN A 1 98 ? 9.281 -1.438 -8.017 1.00 92.00 98 ASN A O 1
ATOM 729 N N . ILE A 1 99 ? 8.009 -1.353 -6.174 1.00 92.19 99 ILE A N 1
ATO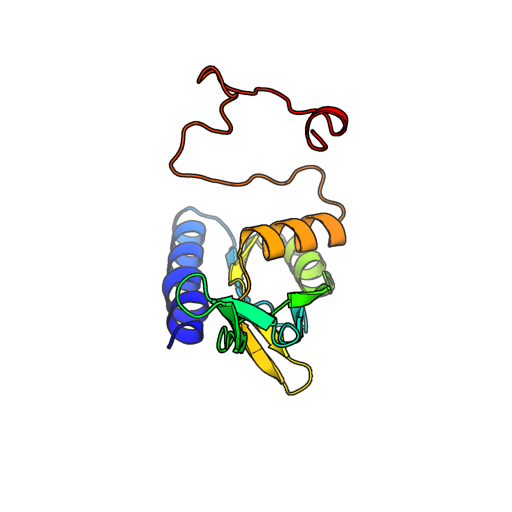M 730 C CA . ILE A 1 99 ? 7.652 0.059 -6.302 1.00 92.19 99 ILE A CA 1
ATOM 731 C C . ILE A 1 99 ? 7.966 0.733 -4.971 1.00 92.19 99 ILE A C 1
ATOM 733 O O . ILE A 1 99 ? 7.872 0.115 -3.913 1.00 92.19 99 ILE A O 1
ATOM 737 N N . ASN A 1 100 ? 8.362 2.004 -4.998 1.00 91.50 100 ASN A N 1
ATOM 738 C CA . ASN A 1 100 ? 8.506 2.753 -3.755 1.00 91.50 100 ASN A CA 1
ATOM 739 C C . ASN A 1 100 ? 7.140 2.850 -3.036 1.00 91.50 100 ASN A C 1
ATOM 741 O O . ASN A 1 100 ? 6.104 3.119 -3.654 1.00 91.50 100 ASN A O 1
ATOM 745 N N . ALA A 1 101 ? 7.158 2.585 -1.728 1.00 92.25 101 ALA A N 1
ATOM 746 C CA . ALA A 1 101 ? 5.956 2.449 -0.913 1.00 92.25 101 ALA A CA 1
ATOM 747 C C . ALA A 1 101 ? 5.170 3.763 -0.786 1.00 92.25 101 ALA A C 1
ATOM 749 O O . ALA A 1 101 ? 3.943 3.723 -0.817 1.00 92.25 101 ALA A O 1
ATOM 750 N N . ASP A 1 102 ? 5.838 4.920 -0.744 1.00 94.81 102 ASP A N 1
ATOM 751 C CA . ASP A 1 102 ? 5.180 6.234 -0.691 1.00 94.81 102 ASP A CA 1
ATOM 752 C C . ASP A 1 102 ? 4.386 6.508 -1.977 1.00 94.81 102 ASP A C 1
ATOM 754 O O . ASP A 1 102 ? 3.260 7.018 -1.948 1.00 94.81 102 ASP A O 1
ATOM 758 N N . PHE A 1 103 ? 4.932 6.115 -3.134 1.00 94.25 103 PHE A N 1
ATOM 759 C CA . PHE A 1 103 ? 4.214 6.187 -4.408 1.00 94.25 103 PHE A CA 1
ATOM 760 C C . PHE A 1 103 ? 3.031 5.219 -4.459 1.00 94.25 103 PHE A C 1
ATOM 762 O O . PHE A 1 103 ? 1.967 5.590 -4.955 1.00 94.25 103 PHE A O 1
ATOM 769 N N . VAL A 1 104 ? 3.176 4.002 -3.928 1.00 96.44 104 VAL A N 1
ATOM 770 C CA . VAL A 1 104 ? 2.054 3.058 -3.801 1.00 96.44 104 VAL A CA 1
ATOM 771 C C . VAL A 1 104 ? 0.957 3.647 -2.914 1.00 96.44 104 VAL A C 1
ATOM 773 O O . VAL A 1 104 ? -0.187 3.753 -3.357 1.00 96.44 104 VAL A O 1
ATOM 776 N N . ALA A 1 105 ? 1.306 4.097 -1.709 1.00 97.25 105 ALA A N 1
ATOM 777 C CA . ALA A 1 105 ? 0.371 4.659 -0.742 1.00 97.25 105 ALA A CA 1
ATOM 778 C C . ALA A 1 105 ? -0.346 5.897 -1.300 1.00 97.25 105 ALA A C 1
ATOM 780 O O . ALA A 1 105 ? -1.571 5.982 -1.238 1.00 97.25 105 ALA A O 1
ATOM 781 N N . SER A 1 106 ? 0.386 6.820 -1.930 1.00 96.94 106 SER A N 1
ATOM 782 C CA . SER A 1 106 ? -0.207 8.019 -2.536 1.00 96.94 106 SER A CA 1
ATOM 783 C C . SER A 1 106 ? -1.146 7.706 -3.702 1.00 96.94 106 SER A C 1
ATOM 785 O O . SER A 1 106 ? -2.213 8.315 -3.808 1.00 96.94 106 SER A O 1
ATOM 787 N N . LYS A 1 107 ? -0.806 6.742 -4.568 1.00 97.88 107 LYS A N 1
ATOM 788 C CA . LYS A 1 107 ? -1.683 6.338 -5.678 1.00 97.88 107 LYS A CA 1
ATOM 789 C C . LYS A 1 107 ? -2.922 5.589 -5.198 1.00 97.88 107 LYS A C 1
ATOM 791 O O . LYS A 1 107 ? -3.995 5.827 -5.747 1.00 97.88 107 LYS A O 1
ATOM 796 N N . ILE A 1 108 ? -2.801 4.749 -4.173 1.00 97.88 108 ILE A N 1
ATOM 797 C CA . ILE A 1 108 ? -3.946 4.079 -3.543 1.00 97.88 108 ILE A CA 1
ATOM 798 C C . ILE A 1 108 ? -4.863 5.101 -2.869 1.00 97.88 108 ILE A C 1
ATOM 800 O O . ILE A 1 108 ? -6.058 5.108 -3.152 1.00 97.88 108 ILE A O 1
ATOM 804 N N . ALA A 1 109 ? -4.313 6.015 -2.066 1.00 97.75 109 ALA A N 1
ATOM 805 C CA . ALA A 1 109 ? -5.081 7.084 -1.429 1.00 97.75 109 ALA A CA 1
ATOM 806 C C . ALA A 1 109 ? -5.823 7.940 -2.466 1.00 97.75 109 ALA A C 1
ATOM 808 O O . ALA A 1 109 ? -7.007 8.229 -2.305 1.00 97.75 109 ALA A O 1
ATOM 809 N N . SER A 1 110 ? -5.161 8.281 -3.577 1.00 97.31 110 SER A N 1
ATOM 810 C 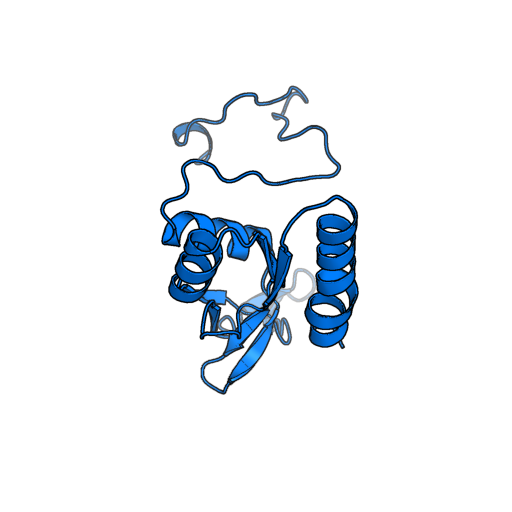CA . SER A 1 110 ? -5.795 9.001 -4.684 1.00 97.31 110 SER A CA 1
ATOM 811 C C . SER A 1 110 ? -6.910 8.197 -5.359 1.00 97.31 110 SER A C 1
ATOM 813 O O . SER A 1 110 ? -7.922 8.789 -5.724 1.00 97.31 110 SER A O 1
ATOM 815 N N . ALA A 1 111 ? -6.736 6.886 -5.556 1.00 97.19 111 ALA A N 1
ATOM 816 C CA . ALA A 1 111 ? -7.738 6.023 -6.186 1.00 97.19 111 ALA A CA 1
ATOM 817 C C . ALA A 1 111 ? -8.978 5.833 -5.298 1.00 97.19 111 ALA A C 1
ATOM 819 O O . ALA A 1 111 ? -10.096 5.862 -5.803 1.00 97.19 111 ALA A O 1
ATOM 820 N N . LEU A 1 112 ? -8.773 5.708 -3.984 1.00 96.88 112 LEU A N 1
ATOM 821 C CA . LEU A 1 112 ? -9.835 5.612 -2.979 1.00 96.88 112 LEU A CA 1
ATOM 822 C C . LEU A 1 112 ? -10.476 6.963 -2.634 1.00 96.88 112 LEU A C 1
ATOM 824 O O . LEU A 1 112 ? -11.472 6.992 -1.921 1.00 96.88 112 LEU A O 1
ATOM 828 N N . LYS A 1 113 ? -9.910 8.083 -3.110 1.00 96.75 113 LYS A N 1
ATOM 829 C CA . LYS A 1 113 ? -10.280 9.445 -2.680 1.00 96.75 113 LYS A CA 1
ATOM 830 C C . LYS A 1 113 ? -10.225 9.595 -1.154 1.00 96.75 113 LYS A C 1
ATOM 832 O O . LYS A 1 113 ? -11.119 10.180 -0.547 1.00 96.75 113 LYS A O 1
ATOM 837 N N . ALA A 1 114 ? -9.176 9.047 -0.546 1.00 97.00 114 ALA A N 1
ATOM 838 C CA . ALA A 1 114 ? -8.989 9.078 0.896 1.00 97.00 114 ALA A CA 1
ATOM 839 C C . ALA A 1 114 ? -8.945 10.521 1.418 1.00 97.00 114 ALA A C 1
ATOM 841 O O . ALA A 1 114 ? -8.340 11.400 0.802 1.00 97.00 114 ALA A O 1
ATOM 842 N N . GLU A 1 115 ? -9.536 10.747 2.591 1.00 96.94 115 GLU A N 1
ATOM 843 C CA . GLU A 1 115 ? -9.505 12.049 3.263 1.00 96.94 115 GLU A CA 1
ATOM 844 C C . GLU A 1 115 ? -8.067 12.471 3.607 1.00 96.94 115 GLU A C 1
ATOM 846 O O . GLU A 1 115 ? -7.712 13.647 3.519 1.00 96.94 115 GLU A O 1
ATOM 851 N N . LYS A 1 116 ? -7.228 11.503 4.004 1.00 95.38 116 LYS A N 1
ATOM 852 C CA . LYS A 1 116 ? -5.863 11.729 4.486 1.00 95.38 116 LYS A CA 1
ATOM 853 C C . LYS A 1 116 ? -4.912 10.642 3.992 1.00 95.38 116 LYS A C 1
ATOM 855 O O . LYS A 1 116 ? -5.267 9.470 3.921 1.00 95.38 116 LYS A O 1
ATOM 860 N N . LEU A 1 117 ? -3.676 11.050 3.708 1.00 95.94 117 LEU A N 1
ATOM 861 C CA . LEU A 1 117 ? -2.521 10.173 3.524 1.00 95.94 117 LEU A CA 1
ATOM 862 C C . LEU A 1 117 ? -1.529 10.473 4.647 1.00 95.94 117 LEU A C 1
ATOM 864 O O . LEU A 1 117 ? -1.046 11.599 4.752 1.00 95.94 117 LEU A O 1
ATOM 868 N N . ILE A 1 118 ? -1.233 9.471 5.471 1.00 94.81 118 ILE A N 1
ATOM 869 C CA . ILE A 1 118 ? -0.264 9.574 6.563 1.00 94.81 118 ILE A CA 1
ATOM 870 C C . ILE A 1 118 ? 0.987 8.801 6.144 1.00 94.81 118 ILE A C 1
ATOM 872 O O . ILE A 1 118 ? 0.910 7.605 5.873 1.00 94.81 118 ILE A O 1
ATOM 876 N N . LEU A 1 119 ? 2.126 9.490 6.074 1.00 92.81 119 LEU A N 1
ATOM 877 C CA . LEU A 1 119 ? 3.435 8.886 5.819 1.00 92.81 119 LEU A CA 1
ATOM 878 C C . LEU A 1 119 ? 4.219 8.846 7.130 1.00 92.81 119 LEU A C 1
ATOM 880 O O . LEU A 1 119 ? 4.332 9.866 7.811 1.00 92.81 119 LEU A O 1
ATOM 884 N N . MET A 1 120 ? 4.745 7.676 7.482 1.00 92.38 120 MET A N 1
ATOM 885 C CA . MET A 1 120 ? 5.547 7.481 8.689 1.00 92.38 120 MET A CA 1
ATOM 886 C C . MET A 1 120 ? 7.033 7.517 8.344 1.00 92.38 120 MET A C 1
ATOM 888 O O . MET A 1 120 ? 7.472 6.874 7.395 1.00 92.38 120 MET A O 1
ATOM 892 N N . THR A 1 121 ? 7.805 8.252 9.136 1.00 89.75 121 THR A N 1
ATOM 893 C CA . THR A 1 121 ? 9.263 8.362 9.025 1.00 89.75 121 THR A CA 1
ATOM 894 C C . THR A 1 121 ? 9.873 8.268 10.421 1.00 89.75 121 THR A C 1
ATOM 896 O O . THR A 1 121 ? 9.217 8.547 11.420 1.00 89.75 121 THR A O 1
ATOM 899 N N . ASP A 1 122 ? 11.128 7.846 10.470 1.00 88.88 122 ASP A N 1
ATOM 900 C CA . ASP A 1 122 ? 12.027 7.873 11.626 1.00 88.88 122 ASP A CA 1
ATOM 901 C C . ASP A 1 122 ? 12.525 9.285 11.987 1.00 88.88 122 ASP A C 1
ATOM 903 O O . ASP A 1 122 ? 13.217 9.472 12.986 1.00 88.88 122 ASP A O 1
ATOM 907 N N . THR A 1 123 ? 12.173 10.291 11.187 1.00 87.00 123 THR A N 1
ATOM 908 C CA . THR A 1 123 ? 12.449 11.698 11.466 1.00 87.00 123 THR A CA 1
ATOM 909 C C . THR A 1 123 ? 11.246 12.373 12.112 1.00 87.00 123 THR A C 1
ATOM 911 O O . THR A 1 123 ? 10.097 11.979 11.934 1.00 87.00 123 THR A O 1
ATOM 914 N N . GLU A 1 124 ? 11.491 13.467 12.826 1.00 83.19 124 GLU A N 1
ATOM 915 C CA . GLU A 1 124 ? 10.436 14.235 13.493 1.00 83.19 124 GLU A CA 1
ATOM 916 C C . GLU A 1 124 ? 9.458 14.932 12.504 1.00 83.19 124 GLU A C 1
ATOM 918 O O . GLU A 1 124 ? 8.465 15.527 12.922 1.00 83.19 124 GLU A O 1
ATOM 923 N N . GLY A 1 125 ? 9.740 14.902 11.193 1.00 84.62 125 GLY A N 1
ATOM 924 C CA . GLY A 1 125 ? 8.919 15.482 10.128 1.00 84.62 125 GLY A CA 1
ATOM 925 C C . GLY A 1 125 ? 9.698 16.394 9.175 1.00 84.62 125 GLY A C 1
ATOM 926 O O . GLY A 1 125 ? 10.919 16.533 9.252 1.00 84.62 125 GLY A O 1
ATOM 927 N N . VAL A 1 126 ? 8.986 17.053 8.254 1.00 85.75 126 VAL A N 1
ATOM 928 C CA . VAL A 1 126 ? 9.619 17.928 7.253 1.00 85.75 126 VAL A CA 1
ATOM 929 C C . VAL A 1 126 ? 10.096 19.227 7.906 1.00 85.75 126 VAL A C 1
ATOM 931 O O . VAL A 1 126 ? 9.289 20.038 8.365 1.00 85.75 126 VAL A O 1
ATOM 934 N N . LYS A 1 127 ? 11.411 19.460 7.901 1.00 87.50 127 LYS A N 1
ATOM 935 C CA . LYS A 1 127 ? 12.040 20.695 8.393 1.00 87.50 127 LYS A CA 1
ATOM 936 C C . LYS A 1 127 ? 12.239 21.702 7.258 1.00 87.50 127 LYS A C 1
ATOM 938 O O . LYS A 1 127 ? 12.400 21.331 6.097 1.00 87.50 127 LYS A O 1
ATOM 943 N N . ASN A 1 128 ? 12.183 22.992 7.569 1.00 84.31 128 ASN A N 1
ATOM 944 C CA . ASN A 1 128 ? 12.550 24.052 6.632 1.00 84.31 128 ASN A CA 1
ATOM 945 C C . ASN A 1 128 ? 14.085 24.232 6.583 1.00 84.31 128 ASN A C 1
ATOM 947 O O . ASN A 1 128 ? 14.820 23.605 7.345 1.00 84.31 128 ASN A O 1
ATOM 951 N N . LYS A 1 129 ? 14.579 25.131 5.718 1.00 85.62 129 LYS A N 1
ATOM 952 C CA . LYS A 1 129 ? 16.023 25.427 5.593 1.00 85.62 129 LYS A CA 1
ATOM 953 C C . LYS A 1 129 ? 16.670 25.935 6.891 1.00 85.62 129 LYS A C 1
ATOM 955 O O . LYS A 1 129 ? 17.886 25.892 7.009 1.00 85.62 129 LYS A O 1
ATOM 960 N N . THR A 1 130 ? 15.875 26.412 7.850 1.00 85.94 130 THR A N 1
ATOM 961 C CA . THR A 1 130 ? 16.348 26.904 9.151 1.00 85.94 130 THR A CA 1
ATOM 962 C C . THR A 1 130 ? 16.243 25.847 10.257 1.00 85.94 130 THR A C 1
ATOM 964 O O . THR A 1 130 ? 16.433 26.182 11.419 1.00 85.94 130 THR A O 1
ATOM 967 N N . GLY A 1 131 ? 15.897 24.595 9.930 1.00 84.62 131 GLY A N 1
ATOM 968 C CA . GLY A 1 131 ? 15.803 23.483 10.884 1.00 84.62 131 GLY A CA 1
ATOM 969 C C . GLY A 1 131 ? 14.489 23.386 11.671 1.00 84.62 131 GLY A C 1
ATOM 970 O O . GLY A 1 131 ? 14.335 22.468 12.473 1.00 84.62 131 GLY A O 1
ATOM 971 N N . ASN A 1 132 ? 13.519 24.273 11.427 1.00 85.38 132 ASN A N 1
ATOM 972 C CA . ASN A 1 132 ? 12.230 24.291 12.124 1.00 85.38 132 ASN A CA 1
ATOM 973 C C . ASN A 1 132 ? 11.188 23.405 11.430 1.00 85.38 132 ASN A C 1
ATOM 975 O O . ASN A 1 132 ? 11.173 23.293 10.203 1.00 85.38 132 ASN A O 1
ATOM 979 N N . PHE A 1 133 ? 10.257 22.835 12.200 1.00 82.31 133 PHE A N 1
ATOM 980 C CA . PHE A 1 133 ? 9.170 22.016 11.659 1.00 82.31 133 PHE A CA 1
ATOM 981 C C . PHE A 1 133 ? 8.211 22.795 10.772 1.00 82.31 133 PHE A C 1
ATOM 983 O O . PHE A 1 133 ? 7.615 23.793 11.185 1.00 82.31 133 PHE A O 1
ATOM 990 N N . ASN A 1 134 ? 7.958 22.258 9.583 1.00 77.44 134 ASN A N 1
ATOM 991 C CA . ASN A 1 134 ? 6.857 22.702 8.751 1.00 77.44 134 ASN A CA 1
ATOM 992 C C . ASN A 1 134 ? 5.564 22.003 9.180 1.00 77.44 134 ASN A C 1
ATOM 994 O O . ASN A 1 134 ? 5.268 20.893 8.748 1.00 77.44 134 ASN A O 1
ATOM 998 N N . ARG A 1 135 ? 4.754 22.688 9.993 1.00 77.50 135 ARG A N 1
ATOM 999 C CA . ARG A 1 135 ? 3.421 22.203 10.406 1.00 77.50 135 ARG A CA 1
ATOM 1000 C C . ARG A 1 135 ? 2.381 22.238 9.276 1.00 77.50 135 ARG A C 1
ATOM 1002 O O . ARG A 1 135 ? 1.334 21.616 9.388 1.00 77.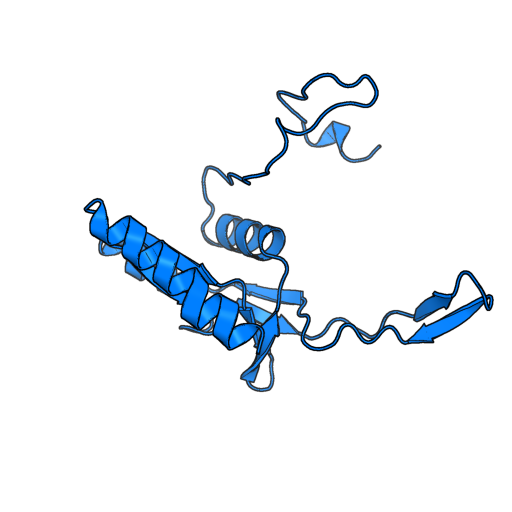50 135 ARG A O 1
ATOM 1009 N N . GLY A 1 136 ? 2.668 22.955 8.188 1.00 79.19 136 GLY A N 1
ATOM 1010 C CA . GLY A 1 136 ? 1.821 23.018 7.002 1.00 79.19 136 GLY A CA 1
ATOM 1011 C C . GLY A 1 136 ? 2.582 23.559 5.796 1.00 79.19 136 GLY A C 1
ATOM 1012 O O . GLY A 1 136 ? 3.121 24.667 5.831 1.00 79.19 136 GLY A O 1
ATOM 1013 N N . LEU A 1 137 ? 2.616 22.777 4.717 1.00 78.94 137 LEU A N 1
ATOM 1014 C CA . LEU A 1 137 ? 3.214 23.153 3.436 1.00 78.94 137 LEU A CA 1
ATOM 1015 C C . LEU A 1 137 ? 2.103 23.299 2.391 1.00 78.94 137 LEU A C 1
ATOM 1017 O O . LEU A 1 137 ? 1.740 22.320 1.739 1.00 78.94 137 LEU A O 1
ATOM 1021 N N . PRO A 1 138 ? 1.518 24.499 2.222 1.00 78.69 138 PRO A N 1
ATOM 1022 C CA . PRO A 1 138 ? 0.545 24.721 1.164 1.00 78.69 138 PRO A CA 1
ATOM 1023 C C . PRO A 1 138 ? 1.202 24.511 -0.205 1.00 78.69 138 PRO A C 1
ATOM 1025 O O . PRO A 1 138 ? 2.359 24.874 -0.410 1.00 78.69 138 PRO A O 1
ATOM 1028 N N . LYS A 1 139 ? 0.435 23.995 -1.172 1.00 76.69 139 LYS A N 1
ATOM 1029 C CA . LYS A 1 139 ? 0.917 23.598 -2.510 1.00 76.69 139 LYS A CA 1
ATOM 1030 C C . LYS A 1 139 ? 1.774 24.661 -3.219 1.00 76.69 139 LYS A C 1
ATOM 1032 O O . LYS A 1 139 ? 2.733 24.314 -3.898 1.00 76.69 139 LYS A O 1
ATOM 1037 N N . LYS A 1 140 ? 1.477 25.952 -3.016 1.00 74.38 140 LYS A N 1
ATOM 1038 C CA . LYS A 1 140 ? 2.239 27.083 -3.585 1.00 74.38 140 LYS A CA 1
ATOM 1039 C C . LYS A 1 140 ? 3.704 27.151 -3.118 1.00 74.38 140 LYS A C 1
ATOM 1041 O O . LYS A 1 140 ? 4.521 27.717 -3.828 1.00 74.38 140 LYS A O 1
ATOM 1046 N N . LYS A 1 141 ? 4.041 26.586 -1.953 1.00 65.06 141 LYS A N 1
ATOM 1047 C CA . LYS A 1 141 ? 5.402 26.596 -1.384 1.00 65.06 141 LYS A CA 1
ATOM 1048 C C . LYS A 1 141 ? 6.278 25.414 -1.823 1.00 65.06 141 LYS A C 1
ATOM 1050 O O . LYS A 1 141 ? 7.442 25.386 -1.458 1.00 65.06 141 LYS A O 1
ATOM 1055 N N . LEU A 1 142 ? 5.736 24.447 -2.572 1.00 63.00 142 LEU A N 1
ATOM 1056 C CA . LEU A 1 142 ? 6.462 23.243 -3.013 1.00 63.00 142 LEU A CA 1
ATOM 1057 C C . LEU A 1 142 ? 7.084 23.373 -4.418 1.00 63.00 142 LEU A C 1
ATOM 1059 O O . LEU A 1 142 ? 7.730 22.440 -4.878 1.00 63.00 142 LEU A O 1
ATOM 1063 N N . GLN A 1 143 ? 6.856 24.490 -5.118 1.00 51.28 143 GLN A N 1
ATOM 1064 C CA . GLN A 1 143 ? 7.306 24.715 -6.503 1.00 51.28 143 GLN A CA 1
ATOM 1065 C C . GLN A 1 143 ? 8.503 25.681 -6.621 1.00 51.28 143 GLN A C 1
ATOM 1067 O O . GLN A 1 143 ? 8.795 26.141 -7.721 1.00 51.28 143 GLN A O 1
ATOM 1072 N N . GLN A 1 144 ? 9.169 26.010 -5.510 1.00 38.50 144 GLN A N 1
ATOM 1073 C CA . GLN A 1 144 ? 10.371 26.857 -5.446 1.00 38.50 144 GLN A CA 1
ATOM 1074 C C . GLN A 1 144 ? 11.526 26.067 -4.835 1.00 38.50 144 GLN A C 1
ATOM 1076 O O . GLN A 1 144 ? 12.684 26.344 -5.207 1.00 38.50 144 GLN A O 1
#

Sequence (144 aa):
MVEMVLGGKINKEIVSLINRHGGNAVGITGKDGDLIMAKRPKKGKKQSAETNRPEIIDLGLVGEITKVNPRILETLDKNEFVPGIAPIGKGGDGRALNINADFVASKIASALKAEKLILMTDTEGVKNKTGNFNRGLPKKKLQQ

Secondary structure (DSSP, 8-state):
-HHIIIIIIIHHHHHHHHHHTT--EEEEETTGGG-EEEEPPP--EEEPTTT-SEEE----SB-EEEEE-THHHHHHHHTT-EEEEESEEEETTS-EEE--HHHHHHHHHHHHT-S------SSSS-B-TTS-B-S---GGGS--

Foldseek 3Di:
DVCCCQQPPPQVVVQVVCVVVPAAEDGDECLVVVQWEWEDPDQDQDQDPVHSGGDGDDPDQATDTPDGDCVVVVVCVVVRYDYRYGQWHAYPVRDIGHYPVLNVQVRNCVVVVPPDRDDDDPDPADADPVRHDDPDDPPVNVPD